Protein AF-A0A0B8T5M0-F1 (afdb_monomer)

Structure (mmCIF, N/CA/C/O backbone):
data_AF-A0A0B8T5M0-F1
#
_entry.id   AF-A0A0B8T5M0-F1
#
loop_
_atom_site.group_PDB
_atom_site.id
_atom_site.type_symbol
_atom_site.label_atom_id
_atom_site.label_alt_id
_atom_site.label_comp_id
_atom_site.label_asym_id
_atom_site.label_entity_id
_atom_site.label_seq_id
_atom_site.pdbx_PDB_ins_code
_atom_site.Cartn_x
_atom_site.Cartn_y
_atom_site.Cartn_z
_atom_site.occupancy
_atom_site.B_iso_or_equiv
_atom_site.auth_seq_id
_atom_site.auth_comp_id
_atom_site.auth_asym_id
_atom_site.auth_atom_id
_atom_site.pdbx_PDB_model_num
ATOM 1 N N . MET A 1 1 ? -31.762 0.798 30.042 1.00 41.78 1 MET A N 1
ATOM 2 C CA . MET A 1 1 ? -30.838 1.662 29.278 1.00 41.78 1 MET A CA 1
ATOM 3 C C . MET A 1 1 ? -29.448 1.136 29.571 1.00 41.78 1 MET A C 1
ATOM 5 O O . MET A 1 1 ? -28.834 1.629 30.498 1.00 41.78 1 MET A O 1
ATOM 9 N N . ASP A 1 2 ? -28.996 0.088 28.878 1.00 40.72 2 ASP A N 1
ATOM 10 C CA . ASP A 1 2 ? -27.752 -0.588 29.260 1.00 40.72 2 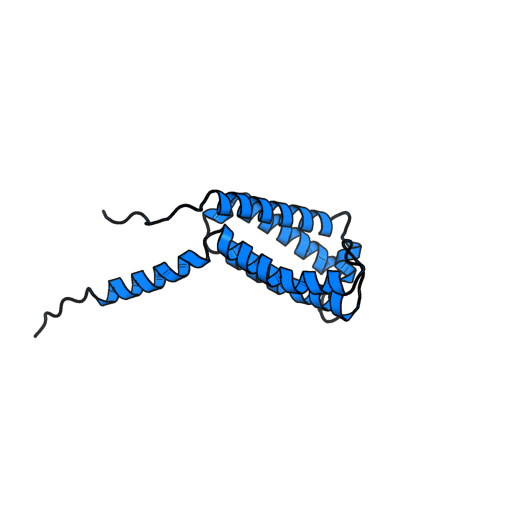ASP A CA 1
ATOM 11 C C . ASP A 1 2 ? -26.876 -0.975 28.076 1.00 40.72 2 ASP A C 1
ATOM 13 O O . ASP A 1 2 ? -27.338 -1.466 27.048 1.00 40.72 2 ASP A O 1
ATOM 17 N N . ASN A 1 3 ? -25.581 -0.788 28.334 1.00 37.47 3 ASN A N 1
ATOM 18 C CA . ASN A 1 3 ? -24.410 -1.214 27.583 1.00 37.47 3 ASN A CA 1
ATOM 19 C C . ASN A 1 3 ? -24.051 -0.392 26.335 1.00 37.47 3 ASN A C 1
ATOM 21 O O . ASN A 1 3 ? -23.899 -0.907 25.224 1.00 37.47 3 ASN A O 1
ATOM 25 N N . LEU A 1 4 ? -23.805 0.906 26.549 1.00 42.75 4 LEU A N 1
ATOM 26 C CA . LEU A 1 4 ? -22.935 1.675 25.664 1.00 42.75 4 LEU A CA 1
ATOM 27 C C . LEU A 1 4 ? -21.531 1.063 25.690 1.00 42.75 4 LEU A C 1
ATOM 29 O O . LEU A 1 4 ? -20.695 1.359 26.535 1.00 42.75 4 LEU A O 1
ATOM 33 N N . SER A 1 5 ? -21.304 0.208 24.700 1.00 42.88 5 SER A N 1
ATOM 34 C CA . SER A 1 5 ? -20.040 0.061 24.001 1.00 42.88 5 SER A CA 1
ATOM 35 C C . SER A 1 5 ? -18.798 -0.078 24.881 1.00 42.88 5 SER A C 1
ATOM 37 O O . SER A 1 5 ? -18.095 0.885 25.181 1.00 42.88 5 SER A O 1
ATOM 39 N N . ASN A 1 6 ? -18.415 -1.324 25.132 1.00 43.34 6 ASN A N 1
ATOM 40 C CA . ASN A 1 6 ? -17.096 -1.695 25.638 1.00 43.34 6 ASN A CA 1
ATOM 41 C C . ASN A 1 6 ? -15.993 -1.435 24.574 1.00 43.34 6 ASN A C 1
ATOM 43 O O . ASN A 1 6 ? -15.208 -2.316 24.222 1.00 43.34 6 ASN A O 1
ATOM 47 N N . HIS A 1 7 ? -15.975 -0.267 23.924 1.00 54.25 7 HIS A N 1
ATOM 48 C CA . HIS A 1 7 ? -14.976 0.140 22.943 1.00 54.25 7 HIS A CA 1
ATOM 49 C C . HIS A 1 7 ? -13.684 0.479 23.678 1.00 54.25 7 HIS A C 1
ATOM 51 O O . HIS A 1 7 ? -13.472 1.620 24.062 1.00 54.25 7 HIS A O 1
ATOM 57 N N . ARG A 1 8 ? -12.790 -0.504 23.860 1.00 65.38 8 ARG A N 1
ATOM 58 C CA . ARG A 1 8 ? -11.389 -0.170 24.150 1.00 65.38 8 ARG A CA 1
ATOM 59 C C . ARG A 1 8 ? -10.897 0.793 23.057 1.00 65.38 8 ARG A C 1
ATOM 61 O O . ARG A 1 8 ? -10.892 0.372 21.895 1.00 65.38 8 ARG A O 1
ATOM 68 N N . PRO A 1 9 ? -10.552 2.046 23.395 1.00 76.25 9 PRO A N 1
ATOM 69 C CA . PRO A 1 9 ? -10.016 2.982 22.422 1.00 76.25 9 PRO A CA 1
ATOM 70 C C . PRO A 1 9 ? -8.694 2.436 21.871 1.00 76.25 9 PRO A C 1
ATOM 72 O O . PRO A 1 9 ? -8.008 1.658 22.541 1.00 76.25 9 PRO A O 1
ATOM 75 N N . LEU A 1 10 ? -8.347 2.814 20.639 1.00 85.81 10 LEU A N 1
ATOM 76 C CA . LEU A 1 10 ? -7.048 2.466 20.058 1.00 85.81 10 LEU A CA 1
ATOM 77 C C . LEU A 1 10 ? -5.929 3.030 20.939 1.00 85.81 10 LEU A C 1
ATOM 79 O O . LEU A 1 10 ? -5.999 4.189 21.358 1.00 85.81 10 LEU A O 1
ATOM 83 N N . SER A 1 11 ? -4.885 2.238 21.186 1.00 92.06 11 SER A N 1
ATOM 84 C CA . SER A 1 11 ? -3.714 2.728 21.917 1.00 92.06 11 SER A CA 1
ATOM 85 C C . SER A 1 11 ? -3.020 3.847 21.136 1.00 92.06 11 SER A C 1
ATOM 87 O O . SER A 1 11 ? -3.128 3.914 19.909 1.00 92.06 11 SER A O 1
ATOM 89 N N . SER A 1 12 ? -2.263 4.713 21.814 1.00 94.38 12 SER A N 1
ATOM 90 C CA . SER A 1 12 ? -1.500 5.776 21.140 1.00 94.38 12 SER A CA 1
ATOM 91 C C . SER A 1 12 ? -0.581 5.214 20.050 1.00 94.38 12 SER A C 1
ATOM 93 O O . SER A 1 12 ? -0.504 5.775 18.961 1.00 94.38 12 SER A O 1
ATOM 95 N N . ALA A 1 13 ? 0.029 4.048 20.292 1.00 95.75 13 ALA A N 1
ATOM 96 C CA . ALA A 1 13 ? 0.846 3.350 19.302 1.00 95.75 13 ALA A CA 1
ATOM 97 C C . ALA A 1 13 ? 0.039 2.947 18.056 1.00 95.75 13 ALA A C 1
ATOM 99 O O . ALA A 1 13 ? 0.483 3.189 16.938 1.00 95.75 13 ALA A O 1
ATOM 100 N N . GLN A 1 14 ? -1.166 2.391 18.225 1.00 95.25 14 GLN A N 1
ATOM 101 C CA . GLN A 1 14 ? -2.048 2.049 17.103 1.00 95.25 14 GLN A CA 1
ATOM 102 C C . GLN A 1 14 ? -2.479 3.288 16.316 1.00 95.25 14 GLN A C 1
ATOM 104 O O . GLN A 1 14 ? -2.526 3.250 15.090 1.00 95.25 14 GLN A O 1
ATOM 109 N N . GLN A 1 15 ? -2.760 4.397 17.004 1.00 95.19 15 GLN A N 1
ATOM 110 C CA . GLN A 1 15 ? -3.143 5.651 16.359 1.00 95.19 15 GLN A CA 1
ATOM 111 C C . GLN A 1 15 ? -2.002 6.238 15.523 1.00 95.19 15 GLN A C 1
ATOM 113 O O . GLN A 1 15 ? -2.218 6.567 14.359 1.00 95.19 15 GLN A O 1
ATOM 118 N N . VAL A 1 16 ? -0.789 6.303 16.077 1.00 97.31 16 VAL A N 1
ATOM 119 C CA . VAL A 1 16 ? 0.406 6.753 15.345 1.00 97.31 16 VAL A CA 1
ATOM 120 C C . VAL A 1 16 ? 0.676 5.834 14.154 1.00 97.31 16 VAL A C 1
ATOM 122 O O . VAL A 1 16 ? 0.823 6.305 13.029 1.00 97.31 16 VAL A O 1
ATOM 125 N N . ALA A 1 17 ? 0.646 4.519 14.372 1.00 97.50 17 ALA A N 1
ATOM 126 C CA . ALA A 1 17 ? 0.855 3.527 13.325 1.00 97.50 17 ALA A CA 1
ATOM 127 C C . ALA A 1 17 ? -0.192 3.634 12.200 1.00 97.50 17 ALA A C 1
ATOM 129 O O . ALA A 1 17 ? 0.153 3.468 11.033 1.00 97.50 17 ALA A O 1
ATOM 130 N N . ARG A 1 18 ? -1.455 3.941 12.527 1.00 97.56 18 ARG A N 1
ATOM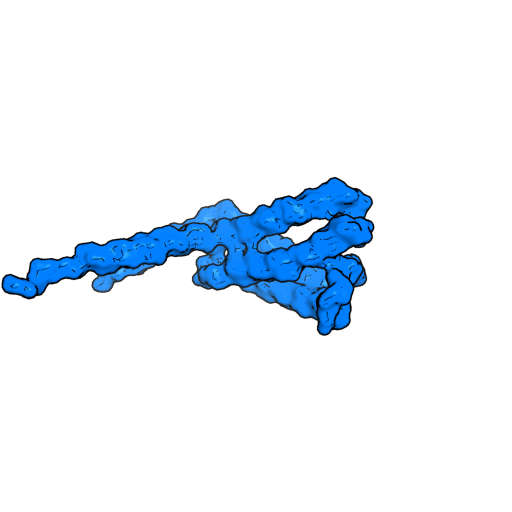 131 C CA . ARG A 1 18 ? -2.528 4.187 11.550 1.00 97.56 18 ARG A CA 1
ATOM 132 C C . ARG A 1 18 ? -2.241 5.426 10.704 1.00 97.56 18 ARG A C 1
ATOM 134 O O . ARG A 1 18 ? -2.406 5.380 9.489 1.00 97.56 18 ARG A O 1
ATOM 141 N N . VAL A 1 19 ? -1.835 6.528 11.336 1.00 98.12 19 VAL A N 1
ATOM 142 C CA . VAL A 1 19 ? -1.534 7.785 10.632 1.00 98.12 19 VAL A CA 1
ATOM 143 C C . VAL A 1 19 ? -0.336 7.607 9.703 1.00 98.12 19 VAL A C 1
ATOM 145 O O . VAL A 1 19 ? -0.430 7.981 8.540 1.00 98.12 19 VAL A O 1
ATOM 148 N N . ILE A 1 20 ? 0.741 6.969 10.171 1.00 98.50 20 ILE A N 1
ATOM 149 C CA . ILE A 1 20 ? 1.914 6.653 9.340 1.00 98.50 20 ILE A CA 1
ATOM 150 C C . ILE A 1 20 ? 1.505 5.817 8.124 1.00 98.50 20 ILE A C 1
ATOM 152 O O . ILE A 1 20 ? 1.884 6.141 7.002 1.00 98.50 20 ILE A O 1
ATOM 156 N N . LEU A 1 21 ? 0.688 4.781 8.330 1.00 98.25 21 LEU A N 1
ATOM 157 C CA . LEU A 1 21 ? 0.205 3.933 7.243 1.00 98.25 21 LEU A CA 1
ATOM 158 C C . LEU A 1 21 ? -0.625 4.726 6.222 1.00 98.25 21 LEU A C 1
ATOM 160 O O . LEU A 1 21 ? -0.436 4.568 5.022 1.00 98.25 21 LEU A O 1
ATOM 164 N N . GLY A 1 22 ? -1.502 5.622 6.683 1.00 98.44 22 GLY A N 1
ATOM 165 C CA . GLY A 1 22 ? -2.269 6.501 5.799 1.00 98.44 22 GLY A CA 1
ATOM 166 C C . GLY A 1 22 ? -1.395 7.486 5.014 1.00 98.44 22 GLY A C 1
ATOM 167 O O . GLY A 1 22 ? -1.623 7.684 3.824 1.00 98.44 22 GLY A O 1
ATOM 168 N N . LEU A 1 23 ? -0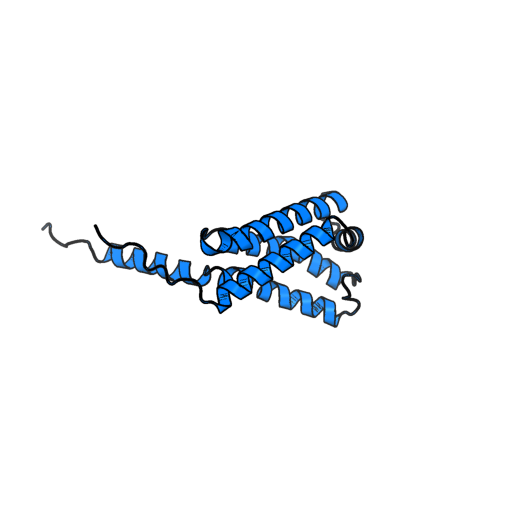.359 8.054 5.638 1.00 98.62 23 LEU A N 1
ATOM 169 C CA . LEU A 1 23 ? 0.611 8.921 4.958 1.00 98.62 23 LEU A CA 1
ATOM 170 C C . LEU A 1 23 ? 1.418 8.158 3.901 1.00 98.62 23 LEU A C 1
ATOM 172 O O . LEU A 1 23 ? 1.653 8.686 2.818 1.00 98.62 23 LEU A O 1
ATOM 176 N N . PHE A 1 24 ? 1.795 6.909 4.184 1.00 98.12 24 PHE A N 1
ATOM 177 C CA . PHE A 1 24 ? 2.460 6.047 3.210 1.00 98.12 24 PHE A CA 1
ATOM 178 C C . PHE A 1 24 ? 1.572 5.789 1.985 1.00 98.12 24 PHE A C 1
ATOM 180 O O . PHE A 1 24 ? 2.042 5.912 0.857 1.00 98.12 24 PHE A O 1
ATOM 187 N N . MET A 1 25 ? 0.278 5.520 2.197 1.00 98.44 25 MET A N 1
ATOM 188 C CA . MET A 1 25 ? -0.699 5.364 1.112 1.00 98.44 25 MET A CA 1
ATOM 189 C C . MET A 1 25 ? -0.848 6.642 0.277 1.00 98.44 25 MET A C 1
ATOM 191 O O . MET A 1 25 ? -0.853 6.574 -0.948 1.00 98.44 25 MET A O 1
ATOM 195 N N . LEU A 1 26 ? -0.911 7.816 0.917 1.00 98.62 26 LEU A N 1
ATOM 196 C CA . LEU A 1 26 ? -0.952 9.099 0.205 1.00 98.62 26 LEU A CA 1
ATOM 197 C C . LEU A 1 26 ? 0.296 9.314 -0.649 1.00 98.62 26 LEU A C 1
ATOM 199 O O . LEU A 1 26 ? 0.188 9.687 -1.814 1.00 98.62 26 LEU A O 1
ATOM 203 N N . PHE A 1 27 ? 1.476 9.066 -0.082 1.00 98.50 27 PHE A N 1
ATOM 204 C CA . PHE A 1 27 ? 2.738 9.210 -0.796 1.00 98.50 27 PHE A CA 1
ATOM 205 C C . PHE A 1 27 ? 2.817 8.262 -2.000 1.00 98.50 27 PHE A C 1
ATOM 207 O O . PHE A 1 27 ? 3.153 8.702 -3.100 1.00 98.50 27 PHE A O 1
ATOM 214 N N . ALA A 1 28 ? 2.457 6.988 -1.815 1.00 97.50 28 ALA A N 1
ATOM 215 C CA . ALA A 1 28 ? 2.417 6.000 -2.890 1.00 97.50 28 ALA A CA 1
ATOM 216 C C . ALA A 1 28 ? 1.439 6.410 -4.000 1.00 97.50 28 ALA A C 1
ATOM 218 O O . ALA A 1 28 ? 1.821 6.427 -5.172 1.00 97.50 28 ALA A O 1
ATOM 219 N N . GLY A 1 29 ? 0.225 6.832 -3.638 1.00 98.25 29 GLY A N 1
ATOM 220 C CA . GLY A 1 29 ? -0.793 7.225 -4.606 1.00 98.25 29 GLY A CA 1
ATOM 221 C C . GLY A 1 29 ? -0.429 8.493 -5.377 1.00 98.25 29 GLY A C 1
ATOM 222 O O . GLY A 1 29 ? -0.613 8.557 -6.590 1.00 98.25 29 GLY A O 1
ATOM 223 N N . ILE A 1 30 ? 0.188 9.478 -4.717 1.00 98.56 30 ILE A N 1
ATOM 224 C CA . ILE A 1 30 ? 0.761 10.644 -5.405 1.00 98.56 30 ILE A CA 1
ATOM 225 C C . ILE A 1 30 ? 1.868 10.190 -6.362 1.00 98.56 30 ILE A C 1
ATOM 227 O O . ILE A 1 30 ? 1.896 10.635 -7.508 1.00 98.56 30 ILE A O 1
ATOM 231 N N . GLY A 1 31 ? 2.745 9.276 -5.940 1.00 98.06 31 GLY A N 1
ATOM 232 C CA . GLY A 1 31 ? 3.794 8.706 -6.787 1.00 98.06 31 GLY A CA 1
ATOM 233 C C . GLY A 1 31 ? 3.249 8.033 -8.050 1.00 98.06 31 GLY A C 1
ATOM 234 O O . GLY A 1 31 ? 3.766 8.294 -9.139 1.00 98.06 31 GLY A O 1
ATOM 235 N N . HIS A 1 32 ? 2.175 7.242 -7.929 1.00 97.19 32 HIS A N 1
ATOM 236 C CA . HIS A 1 32 ? 1.473 6.619 -9.062 1.00 97.19 32 HIS A CA 1
ATOM 237 C C . HIS A 1 32 ? 0.987 7.645 -10.088 1.00 97.19 32 HIS A C 1
ATOM 239 O O . HIS A 1 32 ? 1.056 7.398 -11.289 1.00 97.19 32 HIS A O 1
ATOM 245 N N . LEU A 1 33 ? 0.513 8.803 -9.627 1.00 98.06 33 LEU A N 1
ATOM 246 C CA . LEU A 1 33 ? -0.046 9.838 -10.496 1.00 98.06 33 LEU A CA 1
ATOM 247 C C . LEU A 1 33 ? 0.993 10.843 -11.010 1.00 98.06 33 LEU A C 1
ATOM 249 O O . LEU A 1 33 ? 0.680 11.627 -11.906 1.00 98.06 33 LEU A O 1
ATOM 253 N N . THR A 1 34 ? 2.210 10.840 -10.459 1.00 97.44 34 THR A N 1
ATOM 254 C CA . THR A 1 34 ? 3.219 11.873 -10.728 1.00 97.44 34 THR A CA 1
ATOM 255 C C . THR A 1 34 ? 4.578 11.274 -11.109 1.00 97.44 34 THR A C 1
ATOM 257 O O . THR A 1 34 ? 4.766 10.834 -12.240 1.00 97.44 34 THR A O 1
ATOM 260 N N . PHE A 1 35 ? 5.543 11.263 -10.192 1.00 96.56 35 PHE A N 1
ATOM 261 C CA . PHE A 1 35 ? 6.963 11.044 -10.470 1.00 96.56 35 PHE A CA 1
ATOM 262 C C . PHE A 1 35 ? 7.369 9.573 -10.635 1.00 96.56 35 PHE A C 1
ATOM 264 O O . PHE A 1 35 ? 8.482 9.304 -11.075 1.00 96.56 35 PHE A O 1
ATOM 271 N N . ALA A 1 36 ? 6.506 8.619 -10.277 1.00 96.62 36 ALA A N 1
ATOM 272 C CA . ALA A 1 36 ? 6.822 7.189 -10.320 1.00 96.62 36 ALA A CA 1
ATOM 273 C C . ALA A 1 36 ? 5.903 6.382 -11.250 1.00 96.62 36 ALA A C 1
ATOM 275 O O . ALA A 1 36 ? 5.996 5.156 -11.291 1.00 96.62 36 ALA A O 1
ATOM 276 N N . ARG A 1 37 ? 5.031 7.053 -12.012 1.00 96.88 37 ARG A N 1
ATOM 277 C CA . ARG A 1 37 ? 4.009 6.433 -12.867 1.00 96.88 37 ARG A CA 1
ATOM 278 C C . ARG A 1 37 ? 4.576 5.378 -13.819 1.00 96.88 37 ARG A C 1
ATOM 280 O O . ARG A 1 37 ? 4.092 4.252 -13.843 1.00 96.88 37 ARG A O 1
ATOM 287 N N . THR A 1 38 ? 5.643 5.708 -14.544 1.00 96.12 38 THR A N 1
ATOM 288 C CA . THR A 1 38 ? 6.312 4.786 -15.482 1.00 96.12 38 THR A CA 1
ATOM 289 C C . THR A 1 38 ? 6.927 3.582 -14.768 1.00 96.12 38 THR A C 1
ATOM 291 O O . THR A 1 38 ? 6.778 2.448 -15.219 1.00 96.12 38 THR A O 1
ATOM 294 N N . THR A 1 39 ? 7.547 3.799 -13.607 1.00 95.31 39 THR A N 1
ATOM 295 C CA . THR A 1 39 ? 8.082 2.722 -12.762 1.00 95.31 39 THR A CA 1
ATOM 296 C C . THR A 1 39 ? 6.975 1.785 -12.281 1.00 95.31 39 THR A C 1
ATOM 298 O O . THR A 1 39 ? 7.160 0.573 -12.275 1.00 95.31 39 THR A O 1
ATOM 301 N N . PHE A 1 40 ? 5.802 2.310 -11.913 1.00 96.06 40 PHE A N 1
ATOM 302 C CA . PHE A 1 40 ? 4.653 1.483 -11.534 1.00 96.06 40 PHE A CA 1
ATOM 303 C C . PHE A 1 40 ? 4.082 0.690 -12.713 1.00 96.06 40 PHE A C 1
ATOM 305 O O . PHE A 1 40 ? 3.767 -0.487 -12.539 1.00 96.06 40 PHE A O 1
ATOM 312 N N . GLN A 1 41 ? 4.009 1.279 -13.912 1.00 96.44 41 GLN A N 1
ATOM 313 C CA . GLN A 1 41 ? 3.546 0.577 -15.117 1.00 96.44 41 GLN A CA 1
ATOM 314 C C . GLN A 1 41 ? 4.413 -0.649 -15.408 1.00 96.44 41 GLN A C 1
ATOM 316 O O . GLN A 1 41 ? 3.889 -1.711 -15.745 1.00 96.44 41 GLN A O 1
ATOM 321 N N . ALA A 1 42 ? 5.731 -0.531 -15.215 1.00 94.31 42 ALA A N 1
ATOM 322 C CA . ALA A 1 42 ? 6.650 -1.649 -15.374 1.00 94.31 42 ALA A CA 1
ATOM 323 C C . ALA A 1 42 ? 6.301 -2.824 -14.449 1.00 94.31 42 ALA A C 1
ATOM 325 O O . ALA A 1 42 ? 6.553 -3.962 -14.824 1.00 94.31 42 ALA A O 1
ATOM 326 N N . GLN A 1 43 ? 5.659 -2.593 -13.299 1.00 95.25 43 GLN A N 1
ATOM 327 C CA . GLN A 1 43 ? 5.306 -3.662 -12.358 1.00 95.25 43 GLN A CA 1
ATOM 328 C C . GLN A 1 43 ? 3.929 -4.276 -12.593 1.00 95.25 43 GLN A C 1
ATOM 330 O O . GLN A 1 43 ? 3.603 -5.281 -11.963 1.00 95.25 43 GLN A O 1
ATOM 335 N N . VAL A 1 44 ? 3.128 -3.727 -13.508 1.00 96.19 44 VAL A N 1
ATOM 336 C CA . VAL A 1 44 ? 1.838 -4.324 -13.865 1.00 96.19 44 VAL A CA 1
ATOM 337 C C . VAL A 1 44 ? 2.091 -5.652 -14.602 1.00 96.19 44 VAL A C 1
ATOM 339 O O . VAL A 1 44 ? 2.812 -5.662 -15.609 1.00 96.19 44 VAL A O 1
ATOM 342 N N . PRO A 1 45 ? 1.547 -6.786 -14.118 1.00 95.12 45 PRO A N 1
ATOM 343 C CA . PRO A 1 45 ? 1.701 -8.073 -14.788 1.00 95.12 45 PRO A CA 1
ATOM 344 C C . PRO A 1 45 ? 1.030 -8.098 -16.167 1.00 95.12 45 PRO A C 1
ATOM 346 O O . PRO A 1 45 ? -0.045 -7.534 -16.347 1.00 95.12 45 PRO A O 1
ATOM 349 N N . ASP A 1 46 ? 1.625 -8.812 -17.122 1.00 93.69 46 ASP A N 1
ATOM 350 C CA . ASP A 1 46 ? 1.163 -8.811 -18.521 1.00 93.69 46 ASP A CA 1
ATOM 351 C C . ASP A 1 46 ? -0.166 -9.557 -18.742 1.00 93.69 46 ASP A C 1
ATOM 353 O O . ASP A 1 46 ? -0.818 -9.375 -19.765 1.00 93.69 46 ASP A O 1
ATOM 357 N N . TRP A 1 47 ? -0.603 -10.370 -17.776 1.00 94.00 47 TRP A N 1
ATOM 358 C CA . TRP A 1 47 ? -1.896 -11.063 -17.817 1.00 94.00 47 TRP A CA 1
ATOM 359 C C . TRP A 1 47 ? -3.081 -10.177 -17.407 1.00 94.00 47 TRP A C 1
ATOM 361 O O . TRP A 1 47 ? -4.228 -10.602 -17.550 1.00 94.00 47 TRP A O 1
ATOM 371 N N . VAL A 1 48 ? -2.840 -8.974 -16.870 1.00 95.06 48 VAL A N 1
ATOM 372 C CA . VAL A 1 48 ? -3.917 -8.044 -16.508 1.00 95.06 48 VAL A CA 1
ATOM 373 C C . VAL A 1 48 ? -4.581 -7.548 -17.801 1.00 95.06 48 VAL A C 1
ATOM 375 O O . VAL A 1 48 ? -3.902 -6.935 -18.623 1.00 95.06 48 VAL A O 1
ATOM 378 N N . PRO A 1 49 ? -5.894 -7.770 -18.008 1.00 94.81 49 PRO A N 1
ATOM 379 C CA . PRO A 1 49 ? -6.575 -7.468 -19.269 1.00 94.81 49 PRO A CA 1
ATOM 380 C C . PRO A 1 49 ? -6.974 -5.985 -19.355 1.00 94.81 49 PRO A C 1
ATOM 382 O O . PRO A 1 49 ? -8.126 -5.641 -19.609 1.00 94.81 49 PRO A O 1
ATOM 385 N N . MET A 1 50 ? -6.037 -5.092 -19.059 1.00 95.88 50 MET A N 1
ATOM 386 C CA . MET A 1 50 ? -6.238 -3.650 -19.040 1.00 95.88 50 MET A CA 1
ATOM 387 C C . MET A 1 50 ? -4.932 -2.959 -19.413 1.00 95.88 50 MET A C 1
ATOM 389 O O . MET A 1 50 ? -3.848 -3.467 -19.132 1.00 95.88 50 MET A O 1
ATOM 393 N N . ASP A 1 51 ? -5.041 -1.782 -20.020 1.00 96.88 51 ASP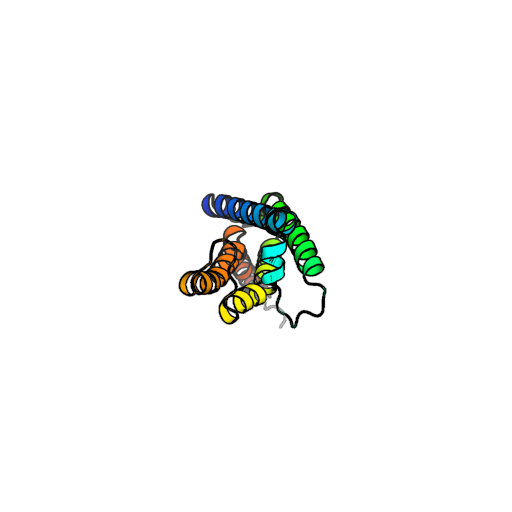 A N 1
ATOM 394 C CA . ASP A 1 51 ? -3.890 -0.918 -20.233 1.00 96.88 51 ASP A CA 1
ATOM 395 C C . ASP A 1 51 ? -3.153 -0.628 -18.906 1.00 96.88 51 ASP A C 1
ATOM 397 O O . ASP A 1 51 ? -3.771 -0.308 -17.885 1.00 96.88 51 ASP A O 1
ATOM 401 N N . LYS A 1 52 ? -1.820 -0.759 -18.919 1.00 96.94 52 LYS A N 1
ATOM 402 C CA . LYS A 1 52 ? -0.983 -0.651 -17.713 1.00 96.94 52 LYS A CA 1
ATOM 403 C C . LYS A 1 52 ? -1.056 0.736 -17.089 1.00 96.94 52 LYS A C 1
ATOM 405 O O . LYS A 1 52 ? -1.015 0.858 -15.868 1.00 96.94 52 LYS A O 1
ATOM 410 N N . ASP A 1 53 ? -1.155 1.771 -17.913 1.00 97.56 53 ASP A N 1
ATOM 411 C CA . ASP A 1 53 ? -1.251 3.139 -17.436 1.00 97.56 53 ASP A CA 1
ATOM 412 C C . ASP A 1 53 ? -2.587 3.383 -16.728 1.00 97.56 53 ASP A C 1
ATOM 414 O O . ASP A 1 53 ? -2.611 3.929 -15.624 1.00 97.56 53 ASP A O 1
ATOM 418 N N . MET A 1 54 ? -3.684 2.869 -17.289 1.00 97.75 54 MET A N 1
ATOM 419 C CA . MET A 1 54 ? -4.993 2.924 -16.640 1.00 97.75 54 MET A CA 1
ATOM 420 C C . MET A 1 54 ? -5.006 2.195 -15.289 1.00 97.75 54 MET A C 1
ATOM 422 O O . MET A 1 54 ? -5.531 2.735 -14.314 1.00 97.75 54 MET A O 1
ATOM 426 N N . VAL A 1 55 ? -4.381 1.015 -15.193 1.00 97.56 55 VAL A N 1
ATOM 427 C CA . VAL A 1 55 ? -4.241 0.281 -13.920 1.00 97.56 55 VAL A CA 1
ATOM 428 C C . VAL A 1 55 ? -3.533 1.136 -12.864 1.00 97.56 55 VAL A C 1
ATOM 430 O O . VAL A 1 55 ? -4.024 1.244 -11.741 1.00 97.56 55 VAL A O 1
ATOM 433 N N . VAL A 1 56 ? -2.418 1.776 -13.230 1.00 97.75 56 VAL A N 1
ATOM 434 C CA . VAL A 1 56 ? -1.598 2.610 -12.331 1.00 97.75 56 VAL A CA 1
ATOM 435 C C . VAL A 1 56 ? -2.329 3.879 -11.892 1.00 97.75 56 VAL A C 1
ATOM 437 O O . VAL A 1 56 ? -2.251 4.270 -10.728 1.00 97.75 56 VAL A O 1
ATOM 440 N N . VAL A 1 57 ? -3.069 4.526 -12.794 1.00 98.38 57 VAL A N 1
ATOM 441 C CA . VAL A 1 57 ? -3.862 5.714 -12.446 1.00 98.38 57 VAL A CA 1
ATOM 442 C C . VAL A 1 57 ? -4.984 5.355 -11.479 1.00 98.38 57 VAL A C 1
ATOM 444 O O . VAL A 1 57 ? -5.158 6.018 -10.454 1.00 98.38 57 VAL A O 1
ATOM 447 N N . LEU A 1 58 ? -5.735 4.292 -11.775 1.00 98.19 58 LEU A N 1
ATOM 448 C CA . LEU A 1 58 ? -6.836 3.856 -10.921 1.00 98.19 58 LEU A CA 1
ATOM 449 C C . LEU A 1 58 ? -6.331 3.409 -9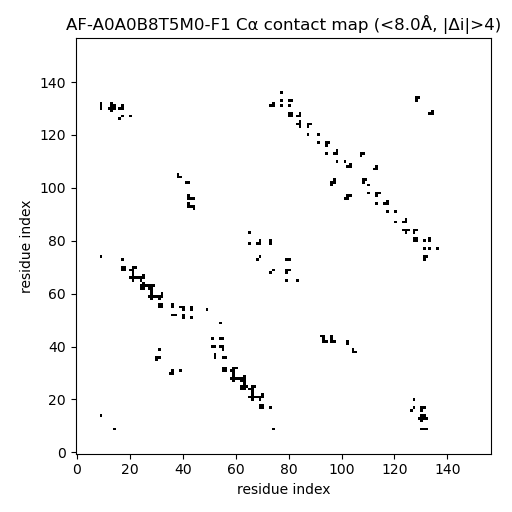.545 1.00 98.19 58 LEU A C 1
ATOM 451 O O . LEU A 1 58 ? -6.929 3.790 -8.536 1.00 98.19 58 LEU A O 1
ATOM 455 N N . SER A 1 59 ? -5.217 2.671 -9.476 1.00 97.62 59 SER A N 1
ATOM 456 C CA . SER A 1 59 ? -4.618 2.297 -8.191 1.00 97.62 59 SER A CA 1
ATOM 457 C C . SER A 1 59 ? -4.163 3.527 -7.407 1.00 97.62 59 SER A C 1
ATOM 459 O O . SER A 1 59 ? -4.487 3.623 -6.227 1.00 97.62 59 SER A O 1
ATOM 461 N N . GLY A 1 60 ? -3.530 4.514 -8.050 1.00 98.25 60 GLY A N 1
ATOM 462 C CA . GLY A 1 60 ? -3.122 5.762 -7.399 1.00 98.25 60 GLY A CA 1
ATOM 463 C C . GLY A 1 60 ? -4.288 6.542 -6.779 1.00 98.25 60 GLY A C 1
ATOM 464 O O . GLY A 1 60 ? -4.196 7.015 -5.645 1.00 98.25 60 GLY A O 1
ATOM 465 N N . ILE A 1 61 ? -5.429 6.620 -7.473 1.00 98.62 61 ILE A N 1
ATOM 466 C CA . ILE A 1 61 ? -6.653 7.251 -6.943 1.00 98.62 61 ILE A CA 1
ATOM 467 C C . ILE A 1 61 ? -7.185 6.480 -5.728 1.00 98.62 61 ILE A C 1
ATOM 469 O O . ILE A 1 61 ? -7.576 7.090 -4.723 1.00 98.62 61 ILE A O 1
ATOM 473 N N . VAL A 1 62 ? -7.193 5.146 -5.802 1.00 98.44 62 VAL A N 1
ATOM 474 C CA . VAL A 1 62 ? -7.623 4.278 -4.696 1.00 98.44 62 VAL A CA 1
ATOM 475 C C . VAL A 1 62 ? -6.702 4.449 -3.490 1.00 98.44 62 VAL A C 1
ATOM 477 O O . VAL A 1 62 ? -7.195 4.580 -2.371 1.00 98.44 62 VAL A O 1
ATOM 480 N N . GLU A 1 63 ? -5.389 4.515 -3.694 1.00 98.56 63 GLU A N 1
ATOM 481 C CA . GLU A 1 63 ? -4.409 4.708 -2.626 1.00 98.56 63 GLU A CA 1
ATOM 482 C C . GLU A 1 63 ? -4.577 6.048 -1.915 1.00 98.56 63 GLU A C 1
ATOM 484 O O . GLU A 1 63 ? -4.614 6.078 -0.684 1.00 98.56 63 GLU A O 1
ATOM 489 N N . ILE A 1 64 ? -4.758 7.142 -2.664 1.00 98.75 64 ILE A N 1
ATOM 490 C CA . ILE A 1 64 ? -5.016 8.463 -2.078 1.00 98.75 64 ILE A CA 1
ATOM 491 C C . ILE A 1 64 ? -6.314 8.433 -1.266 1.00 98.75 64 ILE A C 1
ATOM 493 O O . ILE A 1 64 ? -6.346 8.868 -0.112 1.00 98.75 64 ILE A O 1
ATOM 497 N N . SER A 1 65 ? -7.377 7.872 -1.847 1.00 98.50 65 SER A N 1
ATOM 498 C CA . SER A 1 65 ? -8.690 7.777 -1.204 1.00 98.50 65 SER A CA 1
ATOM 499 C C . SER A 1 65 ? -8.630 6.959 0.088 1.00 98.50 65 SER A C 1
ATOM 501 O O . SER A 1 65 ? -9.140 7.394 1.122 1.00 98.50 65 SER A O 1
ATOM 503 N N . LEU A 1 66 ? -7.958 5.804 0.060 1.00 98.19 66 LEU A N 1
ATOM 504 C CA . LEU A 1 66 ? -7.736 4.969 1.239 1.00 98.19 66 LEU A CA 1
ATOM 505 C C . LEU A 1 66 ? -6.856 5.678 2.272 1.00 98.19 66 LEU A C 1
ATOM 507 O O . LEU A 1 66 ? -7.189 5.647 3.454 1.00 98.19 66 LEU A O 1
ATOM 511 N N . GLY A 1 67 ? -5.782 6.351 1.855 1.00 98.31 67 GLY A N 1
ATOM 512 C CA . GLY A 1 67 ? -4.899 7.115 2.738 1.00 98.31 67 GLY A CA 1
ATOM 513 C C . GLY A 1 67 ? -5.654 8.177 3.539 1.00 98.31 67 GLY A C 1
ATOM 514 O O . GLY A 1 67 ? -5.569 8.202 4.770 1.00 98.31 67 GLY A O 1
ATOM 515 N N . LEU A 1 68 ? -6.481 8.985 2.866 1.00 98.44 68 LEU A N 1
ATOM 516 C CA . LEU A 1 68 ? -7.365 9.956 3.521 1.00 98.44 68 LEU A CA 1
ATOM 517 C C . LEU A 1 68 ? -8.374 9.267 4.451 1.00 98.44 68 LEU A C 1
ATOM 519 O O . LEU A 1 68 ? -8.541 9.674 5.604 1.00 98.44 68 LEU A O 1
ATOM 523 N N . LEU A 1 69 ? -9.011 8.191 3.981 1.00 97.38 69 LEU A N 1
ATOM 524 C CA . LEU A 1 69 ? -10.013 7.441 4.739 1.00 97.38 69 LEU A CA 1
ATOM 525 C C . LEU A 1 69 ? -9.443 6.868 6.047 1.00 97.38 69 LEU A C 1
ATOM 527 O O . LEU A 1 69 ? -10.088 6.941 7.094 1.00 97.38 69 LEU A O 1
ATOM 531 N N . ILE A 1 70 ? -8.217 6.347 6.012 1.00 97.31 70 ILE A N 1
ATOM 532 C CA . ILE A 1 70 ? -7.503 5.794 7.169 1.00 97.31 70 ILE A CA 1
ATOM 533 C C . ILE A 1 70 ? -7.162 6.886 8.185 1.00 97.31 70 ILE A C 1
ATOM 535 O O . ILE A 1 70 ? -7.384 6.700 9.389 1.00 97.31 70 ILE A O 1
ATOM 539 N N . ILE A 1 71 ? -6.640 8.024 7.719 1.00 97.38 71 ILE A N 1
ATOM 540 C CA . ILE A 1 71 ? -6.238 9.135 8.591 1.00 97.38 71 ILE A CA 1
ATOM 541 C C . ILE A 1 71 ? -7.462 9.699 9.314 1.00 97.38 71 ILE A C 1
ATOM 543 O O . ILE A 1 71 ? -7.461 9.779 10.547 1.00 97.38 71 ILE A O 1
ATOM 547 N N . ILE A 1 72 ? -8.516 10.018 8.557 1.00 96.12 72 ILE A N 1
ATOM 548 C CA . ILE A 1 72 ? -9.700 10.723 9.057 1.00 96.12 72 ILE A CA 1
ATOM 549 C C . ILE A 1 72 ? -10.622 9.770 9.828 1.00 96.12 72 ILE A C 1
ATOM 551 O O . ILE A 1 72 ? -11.043 10.073 10.945 1.00 96.12 72 ILE A O 1
ATOM 555 N N . TRP A 1 73 ? -10.921 8.594 9.269 1.00 93.81 73 TRP A N 1
ATOM 556 C CA . TRP A 1 73 ? -11.994 7.725 9.764 1.00 93.81 73 TRP A CA 1
ATOM 557 C C . TRP A 1 73 ? -11.572 6.298 10.123 1.00 93.81 73 TRP A C 1
ATOM 559 O O . TRP A 1 73 ? -12.420 5.519 10.564 1.00 93.81 73 TRP A O 1
ATOM 569 N N . GLY A 1 74 ? -10.292 5.935 10.017 1.00 86.69 74 GLY A N 1
ATOM 570 C CA . GLY A 1 74 ? -9.832 4.559 10.255 1.00 86.69 74 GLY A CA 1
ATOM 571 C C . GLY A 1 74 ? -10.107 4.010 11.664 1.00 86.69 74 GLY A C 1
ATOM 572 O O . GLY A 1 74 ? -10.109 2.802 11.862 1.00 86.69 74 GLY A O 1
ATOM 573 N N . HIS A 1 75 ? -10.391 4.868 12.649 1.00 85.81 75 HIS A N 1
ATOM 574 C CA . HIS A 1 75 ? -10.817 4.454 13.995 1.00 85.81 75 HIS A CA 1
ATOM 575 C C . HIS A 1 75 ? -12.330 4.224 14.134 1.00 85.81 75 HIS A C 1
ATOM 577 O O . HIS A 1 75 ? -12.768 3.624 15.114 1.00 85.81 75 HIS A O 1
ATOM 583 N N . ARG A 1 76 ? -13.130 4.736 13.192 1.00 87.12 76 ARG A N 1
ATOM 584 C CA . ARG A 1 76 ? -14.594 4.786 13.278 1.00 87.12 76 ARG A CA 1
ATOM 585 C C . ARG A 1 76 ? -15.260 3.632 12.538 1.00 87.12 76 ARG A C 1
ATOM 587 O O . ARG A 1 76 ? -16.242 3.086 13.036 1.00 87.12 76 ARG A O 1
ATOM 594 N N . TYR A 1 77 ? -14.740 3.247 11.372 1.00 88.69 77 TYR A N 1
ATOM 595 C CA . TYR A 1 77 ? -15.375 2.233 10.528 1.00 88.69 77 TYR A CA 1
ATOM 596 C C . TYR A 1 77 ? -14.571 0.938 10.474 1.00 88.69 77 TYR A C 1
ATOM 598 O O . TYR A 1 77 ? -13.445 0.899 9.982 1.00 88.69 77 TYR A O 1
ATOM 606 N N . LYS A 1 78 ? -15.211 -0.157 10.899 1.00 89.94 78 LYS A N 1
ATOM 607 C CA . LYS A 1 78 ? -14.603 -1.495 10.956 1.00 89.94 78 LYS A CA 1
ATOM 608 C C . LYS A 1 78 ? -14.187 -2.047 9.586 1.00 89.94 78 LYS A C 1
ATOM 610 O O . LYS A 1 78 ? -13.358 -2.947 9.537 1.00 89.94 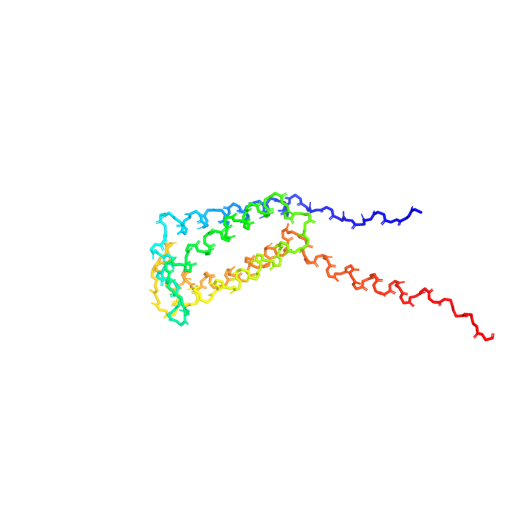78 LYS A O 1
ATOM 615 N N . ALA A 1 79 ? -14.766 -1.538 8.496 1.00 93.62 79 ALA A N 1
ATOM 616 C CA . ALA A 1 79 ? -14.494 -2.001 7.134 1.00 93.62 79 ALA A CA 1
ATOM 617 C C . ALA A 1 79 ? -13.154 -1.492 6.571 1.00 93.62 79 ALA A C 1
ATOM 619 O O . ALA A 1 79 ? -12.519 -2.199 5.799 1.00 93.62 79 ALA A O 1
ATOM 620 N N . ILE A 1 80 ? -12.692 -0.304 6.981 1.00 95.44 80 ILE A N 1
ATOM 621 C CA . ILE A 1 80 ? -11.475 0.340 6.452 1.00 95.44 80 ILE A CA 1
ATOM 622 C C . ILE A 1 80 ? -10.227 -0.559 6.531 1.00 95.44 80 ILE A C 1
ATOM 624 O O . ILE A 1 80 ? -9.569 -0.722 5.503 1.00 95.44 80 ILE A O 1
ATOM 628 N N . PRO A 1 81 ? -9.888 -1.186 7.678 1.00 96.12 81 PRO A N 1
ATOM 629 C CA . PRO A 1 81 ? -8.734 -2.085 7.742 1.00 96.12 81 PRO A CA 1
ATOM 630 C C . PRO A 1 81 ? -8.812 -3.258 6.763 1.00 96.12 81 PRO A C 1
ATOM 632 O O . PRO A 1 81 ? -7.790 -3.664 6.217 1.00 96.12 81 PRO A O 1
ATOM 635 N N . TRP A 1 82 ? -10.012 -3.790 6.523 1.00 96.56 82 TRP A N 1
ATOM 636 C CA . TRP A 1 82 ? -10.219 -4.891 5.584 1.00 96.56 82 TRP A CA 1
ATOM 637 C C . TRP A 1 82 ? -10.113 -4.442 4.131 1.00 96.56 82 TRP A C 1
ATOM 639 O O . TRP A 1 82 ? -9.520 -5.156 3.330 1.00 96.56 82 TRP A O 1
ATOM 649 N N . LEU A 1 83 ? -10.624 -3.253 3.802 1.00 97.56 83 LEU A N 1
ATOM 650 C CA . LEU A 1 83 ? -10.462 -2.663 2.473 1.00 97.56 83 LEU A CA 1
ATOM 651 C C . LEU A 1 83 ? -8.983 -2.443 2.146 1.00 97.56 83 LEU A C 1
ATOM 653 O O . LEU A 1 83 ? -8.537 -2.830 1.069 1.00 97.56 83 LEU A O 1
ATOM 657 N N . LEU A 1 84 ? -8.207 -1.898 3.090 1.00 98.06 84 LEU A N 1
ATOM 658 C CA . LEU A 1 84 ? -6.767 -1.730 2.900 1.00 98.06 84 LEU A CA 1
ATOM 659 C C . LEU A 1 84 ? -6.044 -3.080 2.769 1.00 98.06 84 LEU A C 1
ATOM 661 O O . LEU A 1 84 ? -5.204 -3.244 1.890 1.00 98.06 84 LEU A O 1
ATOM 665 N N . ALA A 1 85 ? -6.376 -4.058 3.615 1.00 98.06 85 ALA A N 1
ATOM 666 C CA . ALA A 1 85 ? -5.799 -5.398 3.529 1.00 98.06 85 ALA A CA 1
ATOM 667 C C . ALA A 1 85 ? -6.079 -6.055 2.167 1.00 98.06 85 ALA A C 1
ATOM 669 O O . ALA A 1 85 ? -5.169 -6.602 1.550 1.00 98.06 85 ALA A O 1
ATOM 670 N N . LEU A 1 86 ? -7.319 -5.965 1.677 1.00 98.25 86 LEU A N 1
ATOM 671 C CA . LEU A 1 86 ? -7.702 -6.485 0.367 1.00 98.25 86 LEU A CA 1
ATOM 672 C C . LEU A 1 86 ? -6.969 -5.757 -0.761 1.00 98.25 86 LEU A C 1
ATOM 674 O O . LEU A 1 86 ? -6.500 -6.402 -1.693 1.00 98.25 86 LEU A O 1
ATOM 678 N N . PHE A 1 87 ? -6.816 -4.438 -0.654 1.00 98.25 87 PHE A N 1
ATOM 679 C CA . PHE A 1 87 ? -6.035 -3.660 -1.608 1.00 98.25 87 PHE A CA 1
ATOM 680 C C . PHE A 1 87 ? -4.570 -4.121 -1.649 1.00 98.25 87 PHE A C 1
ATOM 682 O O . PHE A 1 87 ? -4.040 -4.386 -2.725 1.00 98.25 87 PHE A O 1
ATOM 689 N N . PHE A 1 88 ? -3.936 -4.330 -0.490 1.00 98.25 88 PHE A N 1
ATOM 690 C CA . PHE A 1 88 ? -2.584 -4.888 -0.421 1.00 98.25 88 PHE A CA 1
ATOM 691 C C . PHE A 1 88 ? -2.473 -6.288 -1.031 1.00 98.25 88 PHE A C 1
ATOM 693 O O . PHE A 1 88 ? -1.448 -6.601 -1.635 1.00 98.25 88 PHE A O 1
ATOM 700 N N . ILE A 1 89 ? -3.503 -7.123 -0.912 1.00 98.19 89 ILE A N 1
ATOM 701 C CA . ILE A 1 89 ? -3.550 -8.423 -1.593 1.00 98.19 89 ILE A CA 1
ATOM 702 C C . ILE A 1 89 ? -3.667 -8.223 -3.110 1.00 98.19 89 ILE A C 1
ATOM 704 O O . ILE A 1 89 ? -2.957 -8.881 -3.864 1.00 98.19 89 ILE A O 1
ATOM 708 N N . ALA A 1 90 ? -4.511 -7.293 -3.561 1.00 96.81 90 ALA A N 1
ATOM 709 C CA . ALA A 1 90 ? -4.746 -7.030 -4.978 1.00 96.81 90 ALA A CA 1
ATOM 710 C C . ALA A 1 90 ? -3.500 -6.506 -5.714 1.00 96.81 90 ALA A C 1
ATOM 712 O O . ALA A 1 90 ? -3.288 -6.866 -6.868 1.00 96.81 90 ALA A O 1
ATOM 713 N N . VAL A 1 91 ? -2.649 -5.708 -5.058 1.00 95.88 91 VAL A N 1
ATOM 714 C CA . VAL A 1 91 ? -1.387 -5.210 -5.648 1.00 95.88 91 VAL A CA 1
ATOM 715 C C . VAL A 1 91 ? -0.226 -6.206 -5.540 1.00 95.88 91 VAL A C 1
ATOM 717 O O . VAL A 1 91 ? 0.791 -6.056 -6.218 1.00 95.88 91 VAL A O 1
ATOM 720 N N . PHE A 1 92 ? -0.351 -7.246 -4.707 1.00 97.19 92 PHE A N 1
ATOM 721 C CA . PHE A 1 92 ? 0.721 -8.213 -4.459 1.00 97.19 92 PHE A CA 1
ATOM 722 C C . PHE A 1 92 ? 1.229 -8.949 -5.714 1.00 97.19 92 PHE A C 1
ATOM 724 O O . PHE A 1 92 ? 2.447 -9.122 -5.823 1.00 97.19 92 PHE A O 1
ATOM 731 N N . PRO A 1 93 ? 0.388 -9.321 -6.703 1.00 96.56 93 PRO A N 1
ATOM 732 C CA . PRO A 1 93 ? 0.875 -9.904 -7.948 1.00 96.56 93 PRO A CA 1
ATOM 733 C C . PRO A 1 93 ? 1.860 -9.008 -8.709 1.00 96.56 93 PRO A C 1
ATOM 735 O O . PRO A 1 93 ? 2.773 -9.532 -9.340 1.00 96.56 93 PRO A O 1
ATOM 738 N N . GLY A 1 94 ? 1.738 -7.679 -8.607 1.00 95.94 94 GLY A N 1
ATOM 739 C CA . GLY A 1 94 ? 2.720 -6.751 -9.176 1.00 95.94 94 GLY A CA 1
ATOM 740 C C . GLY A 1 94 ? 4.083 -6.843 -8.482 1.00 95.94 94 GLY A C 1
ATOM 741 O O . GLY A 1 94 ? 5.120 -6.857 -9.140 1.00 95.94 94 GLY A O 1
ATOM 742 N N . ASN A 1 95 ? 4.103 -7.013 -7.155 1.00 96.62 95 ASN A N 1
ATOM 743 C CA . ASN A 1 95 ? 5.349 -7.234 -6.411 1.00 96.62 95 ASN A CA 1
ATOM 744 C C . ASN A 1 95 ? 6.007 -8.572 -6.790 1.00 96.62 95 ASN A C 1
ATOM 746 O O . ASN A 1 95 ? 7.229 -8.636 -6.925 1.00 96.62 95 ASN A O 1
ATOM 750 N N . ILE A 1 96 ? 5.207 -9.629 -6.980 1.00 96.75 96 ILE A N 1
ATOM 751 C CA . ILE A 1 96 ? 5.699 -10.931 -7.454 1.00 96.75 96 ILE A CA 1
ATOM 752 C C . ILE A 1 96 ? 6.266 -10.793 -8.867 1.00 96.75 96 ILE A C 1
ATOM 754 O O . ILE A 1 96 ? 7.375 -11.252 -9.119 1.00 96.75 96 ILE A O 1
ATOM 758 N N . ALA A 1 97 ? 5.548 -10.125 -9.775 1.00 95.69 97 ALA A N 1
ATOM 759 C CA . ALA A 1 97 ? 6.012 -9.902 -11.141 1.00 95.69 97 ALA A CA 1
ATOM 760 C C . ALA A 1 97 ? 7.317 -9.096 -11.179 1.00 95.69 97 ALA A C 1
ATOM 762 O O . ALA A 1 97 ? 8.191 -9.412 -11.982 1.00 95.69 97 ALA A O 1
ATOM 763 N N . GLN A 1 98 ? 7.482 -8.110 -10.293 1.00 95.75 98 GLN A N 1
ATOM 764 C CA . GLN A 1 98 ? 8.742 -7.386 -10.132 1.00 95.75 98 GLN A CA 1
ATOM 765 C C . GLN A 1 98 ? 9.884 -8.326 -9.711 1.00 95.75 98 GLN A C 1
ATOM 767 O O . GLN A 1 98 ? 10.977 -8.228 -10.259 1.00 95.75 98 GLN A O 1
ATOM 772 N N . TYR A 1 99 ? 9.649 -9.227 -8.748 1.00 96.31 99 TYR A N 1
ATOM 773 C CA . TYR A 1 99 ? 10.657 -10.191 -8.288 1.00 96.31 99 TYR A CA 1
ATOM 774 C C . TYR A 1 99 ? 11.029 -11.199 -9.383 1.00 96.31 99 TYR A C 1
ATOM 776 O O . TYR A 1 99 ? 12.201 -11.302 -9.725 1.00 96.31 99 TYR A O 1
ATOM 784 N N . VAL A 1 100 ? 10.033 -11.880 -9.960 1.00 96.31 100 VAL A N 1
ATOM 785 C CA . VAL A 1 100 ? 10.216 -12.960 -10.946 1.00 96.31 100 VAL A CA 1
ATOM 786 C C . VAL A 1 100 ? 10.845 -12.461 -12.243 1.00 96.31 100 VAL A C 1
ATOM 788 O O . VAL A 1 100 ? 11.659 -13.160 -12.829 1.00 96.31 100 VAL A O 1
ATOM 791 N N . ASN A 1 101 ? 10.476 -11.261 -12.695 1.00 95.31 101 ASN A N 1
ATOM 792 C CA . ASN A 1 101 ? 11.011 -10.683 -13.929 1.00 95.31 101 ASN A CA 1
ATOM 793 C C . ASN A 1 101 ? 12.191 -9.733 -13.676 1.00 95.31 101 ASN A C 1
ATOM 795 O O . ASN A 1 101 ? 12.549 -8.975 -14.573 1.00 95.31 101 ASN A O 1
ATOM 799 N N . GLU A 1 102 ? 12.726 -9.712 -12.450 1.00 94.38 102 GLU A N 1
ATOM 800 C CA . GLU A 1 102 ? 13.890 -8.912 -12.053 1.00 94.38 102 GLU A CA 1
ATOM 801 C C . GLU A 1 102 ? 13.801 -7.426 -12.436 1.00 94.38 102 GLU A C 1
ATOM 803 O O . GLU A 1 102 ? 14.783 -6.791 -12.808 1.00 94.38 102 GLU A O 1
ATOM 808 N N . ARG A 1 103 ? 12.599 -6.851 -12.335 1.00 92.56 103 ARG A N 1
ATOM 809 C CA . ARG A 1 103 ? 12.345 -5.468 -12.744 1.00 92.56 103 ARG A CA 1
ATOM 810 C C . ARG A 1 103 ? 12.864 -4.510 -11.679 1.00 92.56 103 ARG A C 1
ATOM 812 O O . ARG A 1 103 ? 12.411 -4.543 -10.531 1.00 92.56 103 ARG A O 1
ATOM 819 N N . ASP A 1 104 ? 13.771 -3.628 -12.070 1.00 92.31 104 ASP A N 1
ATOM 820 C CA . ASP A 1 104 ? 14.255 -2.562 -11.200 1.00 92.31 104 ASP A CA 1
ATOM 821 C C . ASP A 1 104 ? 13.193 -1.472 -11.007 1.00 92.31 104 ASP A C 1
ATOM 823 O O . ASP A 1 104 ? 12.352 -1.210 -11.871 1.00 92.31 104 ASP A O 1
ATOM 827 N N . GLY A 1 105 ? 13.214 -0.831 -9.840 1.00 89.56 105 GLY A N 1
ATOM 828 C CA . GLY A 1 105 ? 12.264 0.222 -9.502 1.00 89.56 105 GLY A CA 1
ATOM 829 C C . GLY A 1 105 ? 12.221 0.515 -8.010 1.00 89.56 105 GLY A C 1
ATOM 830 O O . GLY A 1 105 ? 12.481 -0.353 -7.181 1.00 89.56 105 GLY A O 1
ATOM 831 N N . PHE A 1 106 ? 11.884 1.755 -7.647 1.00 88.69 106 PHE A N 1
ATOM 832 C CA . PHE A 1 106 ? 11.751 2.189 -6.245 1.00 88.69 106 PHE A CA 1
ATOM 833 C C . PHE A 1 106 ? 13.018 1.976 -5.391 1.00 88.69 106 PHE A C 1
ATOM 835 O O . PHE A 1 106 ? 12.923 1.775 -4.184 1.00 88.69 106 PHE A O 1
ATOM 842 N N . GLY A 1 107 ? 14.201 1.976 -6.016 1.00 88.75 107 GLY A N 1
ATOM 843 C CA . GLY A 1 107 ? 15.473 1.666 -5.351 1.00 88.75 107 GLY A CA 1
ATOM 844 C C . GLY A 1 107 ? 15.699 0.175 -5.057 1.00 88.75 107 GLY A C 1
ATOM 845 O O . GLY A 1 107 ? 16.661 -0.167 -4.374 1.00 88.75 107 GLY A O 1
ATOM 846 N N . LEU A 1 108 ? 14.840 -0.721 -5.557 1.00 92.44 108 LEU A N 1
ATOM 847 C CA . LEU A 1 108 ? 14.913 -2.172 -5.352 1.00 92.44 108 LEU A CA 1
ATOM 848 C C . LEU A 1 108 ? 15.637 -2.859 -6.516 1.00 92.44 108 LEU A C 1
ATOM 850 O O . LEU A 1 108 ? 15.038 -3.611 -7.284 1.00 92.44 108 LEU A O 1
ATOM 854 N N . ASN A 1 109 ? 16.938 -2.601 -6.621 1.00 92.75 109 ASN A N 1
ATOM 855 C CA . ASN A 1 109 ? 17.748 -3.036 -7.767 1.00 92.75 109 ASN A CA 1
ATOM 856 C C . ASN A 1 109 ? 18.463 -4.380 -7.537 1.00 92.75 109 ASN A C 1
ATOM 858 O O . ASN A 1 109 ? 19.339 -4.775 -8.297 1.00 92.75 109 ASN A O 1
ATOM 862 N N . THR A 1 110 ? 18.146 -5.073 -6.441 1.00 95.12 110 THR A N 1
ATOM 863 C CA . THR A 1 110 ? 18.748 -6.365 -6.097 1.00 95.12 110 THR A CA 1
ATOM 864 C C . THR A 1 110 ? 17.672 -7.400 -5.826 1.00 95.12 110 THR A C 1
ATOM 866 O O . THR A 1 110 ? 16.577 -7.080 -5.353 1.00 95.12 110 THR A O 1
ATOM 869 N N . GLU A 1 111 ? 18.003 -8.666 -6.075 1.00 94.56 111 GLU A N 1
ATOM 870 C CA . GLU A 1 111 ? 17.115 -9.787 -5.779 1.00 94.56 111 GLU A CA 1
ATOM 871 C C . GLU A 1 111 ? 16.688 -9.788 -4.305 1.00 94.56 111 GLU A C 1
ATOM 873 O O . GLU A 1 111 ? 15.496 -9.851 -4.005 1.00 94.56 111 GLU A O 1
ATOM 878 N N . GLY A 1 112 ? 17.645 -9.630 -3.383 1.00 96.19 112 GLY A N 1
ATOM 879 C CA . GLY A 1 112 ? 17.369 -9.606 -1.947 1.00 96.19 112 GLY A CA 1
ATOM 880 C C . GLY A 1 112 ? 16.402 -8.490 -1.537 1.00 96.19 112 GLY A C 1
ATOM 881 O O . GLY A 1 112 ? 15.506 -8.721 -0.726 1.00 96.19 112 GLY A O 1
ATOM 882 N N . ALA A 1 113 ? 16.518 -7.297 -2.132 1.00 95.69 113 ALA A N 1
ATOM 883 C CA . ALA A 1 113 ? 15.605 -6.188 -1.856 1.00 95.69 113 ALA A CA 1
ATOM 884 C C . ALA A 1 113 ? 14.181 -6.474 -2.369 1.00 95.69 113 ALA A C 1
ATOM 886 O O . ALA A 1 113 ? 13.197 -6.207 -1.672 1.00 95.69 113 ALA A O 1
ATOM 887 N N . ARG A 1 114 ? 14.058 -7.063 -3.567 1.00 96.69 114 ARG A N 1
ATOM 888 C CA . ARG A 1 114 ? 12.764 -7.483 -4.126 1.00 96.69 114 ARG A CA 1
ATOM 889 C C . ARG A 1 114 ? 12.134 -8.615 -3.309 1.00 96.69 114 ARG A C 1
ATOM 891 O O . ARG A 1 114 ? 10.938 -8.556 -3.037 1.00 96.69 114 ARG A O 1
ATOM 898 N N . LEU A 1 115 ? 12.924 -9.590 -2.857 1.00 96.19 115 LEU A N 1
ATOM 899 C CA . LEU A 1 115 ? 12.459 -10.690 -2.010 1.00 96.19 115 LEU A CA 1
ATOM 900 C C . LEU A 1 115 ? 11.959 -10.181 -0.653 1.00 96.19 115 LEU A C 1
ATOM 902 O O . LEU A 1 115 ? 10.873 -10.554 -0.209 1.00 96.19 115 LEU A O 1
ATOM 906 N N . LEU A 1 116 ? 12.706 -9.273 -0.016 1.00 96.50 116 L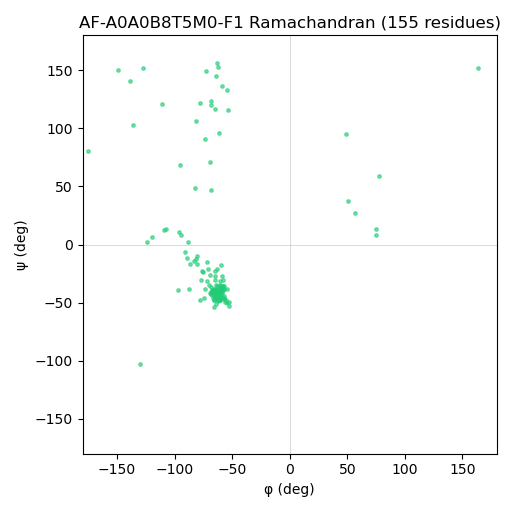EU A N 1
ATOM 907 C CA . LEU A 1 116 ? 12.309 -8.667 1.256 1.00 96.50 116 LEU A CA 1
ATOM 908 C C . LEU A 1 116 ? 10.957 -7.948 1.146 1.00 96.50 116 LEU A C 1
ATOM 910 O O . LEU A 1 116 ? 10.121 -8.064 2.044 1.00 96.50 116 LEU A O 1
ATOM 914 N N . ARG A 1 117 ? 10.698 -7.265 0.023 1.00 95.19 117 ARG A N 1
ATOM 915 C CA . ARG A 1 117 ? 9.398 -6.630 -0.250 1.00 95.19 117 ARG A CA 1
ATOM 916 C C . ARG A 1 117 ? 8.244 -7.636 -0.235 1.00 95.19 117 ARG A C 1
ATOM 918 O O . ARG A 1 117 ? 7.164 -7.291 0.241 1.00 95.19 117 ARG A O 1
ATOM 925 N N . LEU A 1 118 ? 8.454 -8.870 -0.701 1.00 96.50 118 LEU A N 1
ATOM 926 C CA . LEU A 1 118 ? 7.419 -9.908 -0.659 1.00 96.50 118 LEU A CA 1
ATOM 927 C C . LEU A 1 118 ? 7.072 -10.306 0.780 1.00 96.50 118 LEU A C 1
ATOM 929 O O . LEU A 1 118 ? 5.893 -10.384 1.119 1.00 96.50 118 LEU A O 1
ATOM 933 N N . PHE A 1 119 ? 8.076 -10.474 1.645 1.00 96.50 119 PHE A N 1
ATOM 934 C CA . PHE A 1 119 ? 7.870 -10.771 3.070 1.00 96.50 119 PHE A CA 1
ATOM 935 C C . PHE A 1 119 ? 7.276 -9.596 3.852 1.00 96.50 119 PHE A C 1
ATOM 937 O O . PHE A 1 119 ? 6.585 -9.801 4.851 1.00 96.50 119 PHE A O 1
ATOM 944 N N . PHE A 1 120 ? 7.498 -8.365 3.392 1.00 95.69 120 PHE A N 1
ATOM 945 C CA . PHE A 1 120 ? 6.923 -7.177 4.010 1.00 95.69 120 PHE A CA 1
ATOM 946 C C . PHE A 1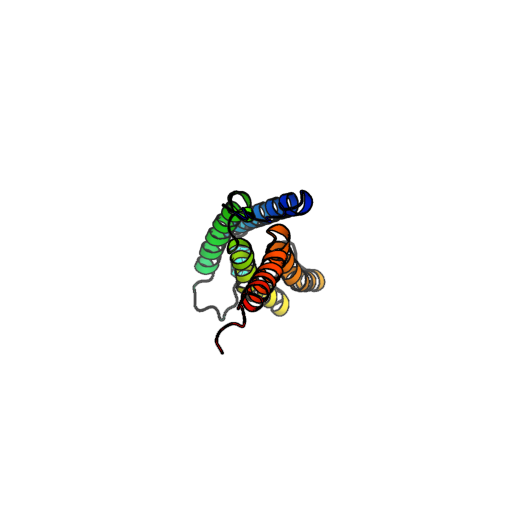 120 ? 5.429 -6.997 3.688 1.00 95.69 120 PHE A C 1
ATOM 948 O O . PHE A 1 120 ? 4.705 -6.387 4.474 1.00 95.69 120 PHE A O 1
ATOM 955 N N . GLN A 1 121 ? 4.920 -7.570 2.588 1.00 96.75 121 GLN A N 1
ATOM 956 C CA . GLN A 1 121 ? 3.505 -7.432 2.221 1.00 96.75 121 GLN A CA 1
ATOM 957 C C . GLN A 1 121 ? 2.545 -8.032 3.276 1.00 96.75 121 GLN A C 1
ATOM 959 O O . GLN A 1 121 ? 1.624 -7.327 3.700 1.00 96.75 121 GLN A O 1
ATOM 964 N N . PRO A 1 122 ? 2.746 -9.267 3.788 1.00 97.12 122 PRO A N 1
ATOM 965 C CA . PRO A 1 122 ? 1.970 -9.777 4.921 1.00 97.12 122 PRO A CA 1
ATOM 966 C C . PRO A 1 122 ? 2.065 -8.897 6.173 1.00 97.12 122 PRO A C 1
ATOM 968 O O . PRO A 1 122 ? 1.075 -8.737 6.888 1.00 97.12 122 PRO A O 1
ATOM 971 N N . VAL A 1 123 ? 3.228 -8.289 6.430 1.00 97.62 123 VAL A N 1
ATOM 972 C CA . VAL A 1 123 ? 3.418 -7.375 7.567 1.00 97.62 123 VAL A CA 1
ATOM 973 C C . VAL A 1 123 ? 2.550 -6.127 7.406 1.00 97.62 123 VAL A C 1
ATOM 975 O O . VAL A 1 123 ? 1.883 -5.736 8.361 1.00 97.62 123 VAL A O 1
ATOM 978 N N . LEU A 1 124 ? 2.474 -5.546 6.204 1.00 97.00 124 LEU A N 1
ATOM 979 C CA . LEU A 1 124 ? 1.593 -4.409 5.907 1.00 97.00 124 LEU A CA 1
ATOM 980 C C . LEU A 1 124 ? 0.109 -4.751 6.090 1.00 97.00 124 LEU A C 1
ATOM 982 O O . LEU A 1 124 ? -0.646 -3.954 6.651 1.00 97.00 124 LEU A O 1
ATOM 986 N N . ILE A 1 125 ? -0.309 -5.950 5.680 1.00 97.75 125 ILE A N 1
ATOM 987 C CA . ILE A 1 125 ? -1.679 -6.438 5.895 1.00 97.75 125 ILE A CA 1
ATOM 988 C C . ILE A 1 125 ? -1.980 -6.540 7.396 1.00 97.75 125 ILE A C 1
ATOM 990 O O . ILE A 1 125 ? -2.996 -6.027 7.871 1.00 97.75 125 ILE A O 1
ATOM 994 N N . LEU A 1 126 ? -1.088 -7.163 8.167 1.00 97.44 126 LEU A N 1
ATOM 995 C CA . LEU A 1 126 ? -1.247 -7.281 9.617 1.00 97.44 126 LEU A CA 1
ATOM 996 C C . LEU A 1 126 ? -1.233 -5.912 10.305 1.00 97.44 126 LEU A C 1
ATOM 998 O O . LEU A 1 126 ? -2.039 -5.680 11.207 1.00 97.44 126 LEU A O 1
ATOM 1002 N N . TRP A 1 127 ? -0.380 -4.990 9.856 1.00 97.69 127 TRP A N 1
ATOM 1003 C CA . TRP A 1 127 ? -0.337 -3.612 10.339 1.00 97.69 127 TRP A CA 1
ATOM 1004 C C . TRP A 1 127 ? -1.676 -2.909 10.084 1.00 97.69 127 TRP A C 1
ATOM 1006 O O . TRP A 1 127 ? -2.251 -2.345 11.021 1.00 97.69 127 TRP A O 1
ATOM 1016 N N . ALA A 1 128 ? -2.238 -2.999 8.876 1.00 97.00 128 ALA A N 1
ATOM 1017 C CA . ALA A 1 128 ? -3.554 -2.438 8.568 1.00 97.00 128 ALA A CA 1
ATOM 1018 C C . ALA A 1 128 ? -4.620 -2.931 9.560 1.00 97.00 128 ALA A C 1
ATOM 1020 O O . ALA A 1 128 ? -5.278 -2.131 10.230 1.00 97.00 128 ALA A O 1
ATOM 1021 N N . LEU A 1 129 ? -4.730 -4.250 9.734 1.00 96.31 129 LEU A N 1
ATOM 1022 C CA . LEU A 1 129 ? -5.702 -4.850 10.647 1.00 96.31 129 LEU A CA 1
ATOM 1023 C C . LEU A 1 129 ? -5.455 -4.456 12.112 1.00 96.31 129 LEU A C 1
ATOM 1025 O O . LEU A 1 129 ? -6.397 -4.176 12.855 1.00 96.31 129 LEU A O 1
ATOM 10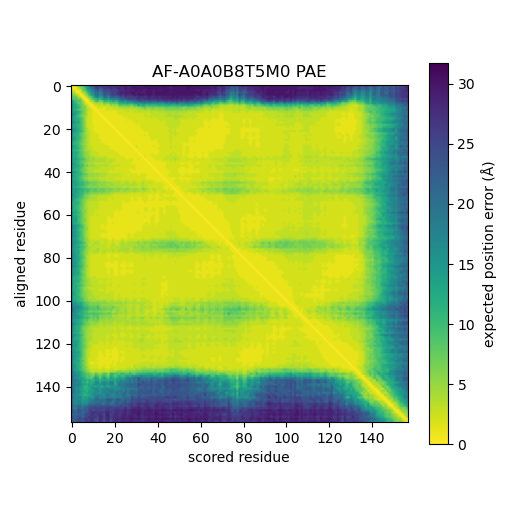29 N N . TRP A 1 130 ? -4.201 -4.427 12.554 1.00 95.75 130 TRP A N 1
ATOM 1030 C CA . TRP A 1 130 ? -3.852 -4.152 13.945 1.00 95.75 130 TRP A CA 1
ATOM 1031 C C . TRP A 1 130 ? -4.007 -2.674 14.325 1.00 95.75 130 TRP A C 1
ATOM 1033 O O . TRP A 1 130 ? -4.598 -2.376 15.365 1.00 95.75 130 TRP A O 1
ATOM 1043 N N . SER A 1 131 ? -3.523 -1.747 13.494 1.00 95.44 131 SER A N 1
ATOM 1044 C CA . SER A 1 131 ? -3.520 -0.299 13.781 1.00 95.44 131 SER A CA 1
ATOM 1045 C C . SER A 1 131 ? -4.921 0.314 13.872 1.00 95.44 131 SER A C 1
ATOM 1047 O O . SER A 1 131 ? -5.117 1.332 14.532 1.00 95.44 131 SER A O 1
ATOM 1049 N N . MET A 1 132 ? -5.915 -0.333 13.262 1.00 94.38 132 MET A N 1
ATOM 1050 C CA . MET A 1 132 ? -7.326 0.066 13.303 1.00 94.38 132 MET A CA 1
ATOM 1051 C C . MET A 1 132 ? -8.188 -0.885 14.152 1.00 94.38 132 MET A C 1
ATOM 1053 O O . MET A 1 132 ? -9.412 -0.818 14.123 1.00 94.38 132 MET A O 1
ATOM 1057 N N . GLY A 1 133 ? -7.567 -1.771 14.943 1.00 88.44 133 GLY A N 1
ATOM 1058 C CA . GLY A 1 133 ? -8.263 -2.592 15.939 1.00 88.44 133 GLY A CA 1
ATOM 1059 C C . GLY A 1 133 ? -9.082 -3.765 15.382 1.00 88.44 133 GLY A C 1
ATOM 1060 O O . GLY A 1 133 ? -9.846 -4.376 16.134 1.00 88.44 133 GLY A O 1
ATOM 1061 N N . ALA A 1 134 ? -8.898 -4.135 14.110 1.00 87.06 134 ALA A N 1
ATOM 1062 C CA . ALA A 1 134 ? -9.674 -5.177 13.433 1.00 87.06 134 ALA A CA 1
ATOM 1063 C C . ALA A 1 134 ? -9.551 -6.559 14.087 1.00 87.06 134 ALA A C 1
ATOM 1065 O O . ALA A 1 134 ? -10.534 -7.294 14.208 1.00 87.06 134 ALA A O 1
ATOM 1066 N N . ILE A 1 135 ? -8.360 -6.877 14.599 1.00 80.94 135 ILE A N 1
ATOM 1067 C CA . ILE A 1 135 ? -8.067 -8.134 15.305 1.00 80.94 135 ILE A CA 1
ATOM 1068 C C . ILE A 1 135 ? -8.947 -8.280 16.563 1.00 80.94 135 ILE A C 1
ATOM 1070 O O . ILE A 1 135 ? -9.355 -9.382 16.932 1.00 80.94 135 ILE A O 1
ATOM 1074 N N . GLY A 1 136 ? -9.305 -7.162 17.201 1.00 70.44 136 GLY A N 1
ATOM 1075 C CA . GLY A 1 136 ? -10.154 -7.134 18.390 1.00 70.44 136 GLY A CA 1
ATOM 1076 C C . GLY A 1 136 ? -11.656 -7.252 18.112 1.00 70.44 136 GLY A C 1
ATOM 1077 O O . GLY A 1 136 ? -12.403 -7.567 19.041 1.00 70.44 136 GLY A O 1
ATOM 1078 N N . TYR A 1 137 ? -12.123 -7.028 16.875 1.00 66.94 137 TYR A N 1
ATOM 1079 C CA . TYR A 1 137 ? -13.553 -7.113 16.548 1.00 66.94 137 TYR A CA 1
ATOM 1080 C C . TYR A 1 137 ? -14.069 -8.558 16.609 1.00 66.94 137 TYR A C 1
ATOM 1082 O O . TYR A 1 137 ? -15.112 -8.808 17.214 1.00 66.94 137 TYR A O 1
ATOM 1090 N N . ARG A 1 138 ? -13.297 -9.527 16.094 1.00 59.53 138 ARG A N 1
ATOM 1091 C CA . ARG A 1 138 ? -13.711 -10.942 15.985 1.00 59.53 138 ARG A CA 1
ATOM 1092 C C . ARG A 1 138 ? -13.923 -11.635 17.336 1.00 59.53 138 ARG A C 1
ATOM 1094 O O . ARG A 1 138 ? -14.755 -12.531 17.449 1.00 59.53 138 ARG A O 1
ATOM 1101 N N . LYS A 1 139 ? -13.192 -11.224 18.381 1.00 57.34 139 LYS A N 1
ATOM 1102 C CA . LYS A 1 139 ? -13.343 -11.784 19.739 1.00 57.34 139 LYS A CA 1
ATOM 1103 C C . LYS A 1 139 ? -14.666 -11.358 20.397 1.00 57.34 139 LYS A C 1
ATOM 1105 O O . LYS A 1 139 ? -15.138 -12.032 21.301 1.00 57.34 139 LYS A O 1
ATOM 1110 N N . ARG A 1 140 ? -15.280 -10.263 19.936 1.00 56.16 140 ARG A N 1
ATOM 1111 C CA . ARG A 1 140 ? -16.510 -9.709 20.525 1.00 56.16 140 ARG A CA 1
ATOM 1112 C C . ARG A 1 140 ? -17.779 -10.311 19.942 1.00 56.16 140 ARG A C 1
ATOM 1114 O O . ARG A 1 140 ? -18.699 -10.566 20.704 1.00 56.16 140 ARG A O 1
ATOM 1121 N N . GLU A 1 141 ? -17.813 -10.580 18.639 1.00 59.53 141 GLU A N 1
ATOM 1122 C CA . GLU A 1 141 ? -18.959 -11.255 18.007 1.00 59.53 141 GLU A CA 1
ATOM 1123 C C . GLU A 1 141 ? -19.145 -12.672 18.556 1.00 59.53 141 GLU A C 1
ATOM 1125 O O . GLU A 1 141 ? -20.259 -13.057 18.896 1.00 59.53 141 GLU A O 1
ATOM 1130 N N . LYS A 1 142 ? -18.045 -13.412 18.760 1.00 59.06 142 LYS A N 1
ATOM 1131 C CA . LYS A 1 142 ? -18.098 -14.744 19.383 1.00 59.06 142 LYS A CA 1
ATOM 1132 C C . LYS A 1 142 ? -18.624 -14.708 20.822 1.00 59.06 142 LYS A C 1
ATOM 1134 O O . LYS A 1 142 ? -19.473 -15.518 21.173 1.00 59.06 142 LYS A O 1
ATOM 1139 N N . ASN A 1 143 ? -18.168 -13.751 21.633 1.00 55.94 143 ASN A N 1
ATOM 1140 C CA . ASN A 1 143 ? -18.619 -13.622 23.022 1.00 55.94 143 ASN A CA 1
ATOM 1141 C C . ASN A 1 143 ? -20.076 -13.135 23.127 1.00 55.94 143 ASN A C 1
ATOM 1143 O O . ASN A 1 143 ? -20.789 -13.561 24.027 1.00 55.94 143 ASN A O 1
ATOM 1147 N N . ALA A 1 144 ? -20.527 -12.268 22.213 1.00 59.06 144 ALA A N 1
ATOM 1148 C CA . ALA A 1 144 ? -21.924 -11.837 22.149 1.00 59.06 144 ALA A CA 1
ATOM 1149 C C . ALA A 1 144 ? -22.861 -12.981 21.721 1.00 59.06 144 ALA A C 1
ATOM 1151 O O . ALA A 1 144 ? -23.959 -13.098 22.256 1.00 59.06 144 ALA A O 1
ATOM 1152 N N . GLY A 1 145 ? -22.411 -13.855 20.813 1.00 59.59 145 GLY A N 1
ATOM 1153 C CA . GLY A 1 145 ? -23.143 -15.066 20.435 1.00 59.59 145 GLY A CA 1
ATOM 1154 C C . GLY A 1 145 ? -23.288 -16.068 21.587 1.00 59.59 145 GLY A C 1
ATOM 1155 O O . GLY A 1 145 ? -24.372 -16.601 21.782 1.00 59.59 145 GLY A O 1
ATOM 1156 N N . MET A 1 146 ? -22.230 -16.273 22.383 1.00 58.06 146 MET A N 1
ATOM 1157 C CA . MET A 1 146 ? -22.258 -17.147 23.571 1.00 58.06 146 MET A CA 1
ATOM 1158 C C . MET A 1 146 ? -23.134 -16.583 24.703 1.00 58.06 146 MET A C 1
ATOM 1160 O O . MET A 1 146 ? -23.917 -17.310 25.294 1.00 58.06 146 MET A O 1
ATOM 1164 N N . ALA A 1 147 ? -23.087 -15.274 24.967 1.00 60.12 147 ALA A N 1
ATOM 1165 C CA . ALA A 1 147 ? -23.961 -14.667 25.977 1.00 60.12 147 ALA A CA 1
ATOM 1166 C C . ALA A 1 147 ? -25.459 -14.741 25.604 1.00 60.12 147 ALA A C 1
ATOM 1168 O O . ALA A 1 147 ? -26.316 -14.759 26.484 1.00 60.12 147 ALA A O 1
ATOM 1169 N N . GLY A 1 148 ? -25.784 -14.794 24.307 1.00 57.59 148 GLY A N 1
ATOM 1170 C CA . GLY A 1 148 ? -27.155 -14.965 23.822 1.00 57.59 148 GLY A CA 1
ATOM 1171 C C . GLY A 1 148 ? -27.719 -16.373 24.043 1.00 57.59 148 GLY A C 1
ATOM 1172 O O . GLY A 1 148 ? -28.916 -16.507 24.288 1.00 57.59 148 GLY A O 1
ATOM 1173 N N . THR A 1 149 ? -26.885 -17.418 24.015 1.00 59.16 149 THR A N 1
ATOM 1174 C CA . THR A 1 149 ? -27.338 -18.811 24.196 1.00 59.16 149 THR A CA 1
ATOM 1175 C C . THR A 1 149 ? -27.649 -19.169 25.646 1.00 59.16 149 THR A C 1
ATOM 1177 O O . THR A 1 149 ? -28.464 -20.054 25.892 1.00 59.16 149 THR A O 1
ATOM 1180 N N . ASP A 1 150 ? -27.074 -18.439 26.600 1.00 59.31 150 ASP A N 1
ATOM 1181 C CA . ASP A 1 150 ? -27.169 -18.748 28.033 1.00 59.31 150 ASP A CA 1
ATOM 1182 C C . ASP A 1 150 ? -28.407 -18.110 28.701 1.00 59.31 150 ASP A C 1
ATOM 1184 O O . ASP A 1 150 ? -28.617 -18.238 29.905 1.00 59.31 150 ASP A O 1
ATOM 1188 N N . SER A 1 151 ? -29.244 -17.416 27.919 1.00 55.34 151 SER A N 1
ATOM 1189 C CA . SER A 1 151 ? -30.385 -16.622 28.399 1.00 55.34 151 SER A CA 1
ATOM 1190 C C . SER A 1 151 ? -31.762 -17.228 28.105 1.00 55.34 151 SER A C 1
ATOM 1192 O O . SER A 1 151 ? -32.769 -16.548 28.289 1.00 55.34 151 SER A O 1
ATOM 1194 N N . PHE A 1 152 ? -31.851 -18.502 27.707 1.00 58.28 152 PHE A N 1
ATOM 1195 C CA . PHE A 1 152 ? -33.140 -19.199 27.631 1.00 58.28 152 PHE A CA 1
ATOM 1196 C C . PHE A 1 152 ? -33.557 -19.704 29.022 1.00 58.28 152 PHE A C 1
ATOM 1198 O O . PHE A 1 152 ? -32.991 -20.693 29.497 1.00 58.28 152 PHE A O 1
ATOM 1205 N N . PRO A 1 153 ? -34.553 -19.094 29.700 1.00 55.28 153 PRO A N 1
ATOM 1206 C CA . PRO A 1 153 ? -35.124 -19.700 30.891 1.00 55.28 153 PRO A CA 1
ATOM 1207 C C . PRO A 1 153 ? -35.814 -21.007 30.493 1.00 55.28 153 PRO A C 1
ATOM 1209 O O . PRO A 1 153 ? -36.795 -21.022 29.750 1.00 55.28 153 PRO A O 1
ATOM 1212 N N . SER A 1 154 ? -35.301 -22.118 31.015 1.00 55.06 154 SER A N 1
ATOM 1213 C CA . SER A 1 154 ? -35.915 -23.441 30.945 1.00 55.06 154 SER A CA 1
ATOM 1214 C C . SER A 1 154 ? -37.176 -23.494 31.810 1.00 55.06 154 SER A C 1
ATOM 1216 O O . SER A 1 154 ? -37.222 -24.125 32.864 1.00 55.06 154 SER A O 1
ATOM 1218 N N . LYS A 1 155 ? -38.240 -22.814 31.393 1.00 57.38 155 LYS A N 1
ATOM 1219 C CA . LYS A 1 155 ? -39.565 -23.018 31.978 1.00 57.38 155 LYS A CA 1
ATOM 1220 C C . LYS A 1 155 ? -40.590 -23.080 30.869 1.00 57.38 155 LYS A C 1
ATOM 1222 O O . LYS A 1 155 ? -40.928 -22.048 30.314 1.00 57.38 155 LYS A O 1
ATOM 1227 N N . LEU A 1 156 ? -41.018 -24.307 30.574 1.00 55.38 156 LEU A N 1
ATOM 1228 C CA . LEU A 1 156 ? -42.363 -24.710 30.151 1.00 55.38 156 LEU A CA 1
ATOM 1229 C C . LEU A 1 156 ? -42.372 -26.250 30.041 1.00 55.38 156 LEU A C 1
ATOM 1231 O O . LEU A 1 156 ? -42.188 -26.821 28.967 1.00 55.38 156 LEU A O 1
ATOM 1235 N N . LYS A 1 157 ? -42.521 -26.916 31.188 1.00 48.88 157 LYS A N 1
ATOM 1236 C CA . LYS A 1 157 ? -43.173 -28.221 31.336 1.00 48.88 157 LYS A CA 1
ATOM 1237 C C . LYS A 1 157 ? -43.991 -28.175 32.614 1.00 48.88 157 LYS A C 1
ATOM 1239 O O . LYS A 1 157 ? -43.478 -27.574 33.586 1.00 48.88 157 LYS A O 1
#

Nearest PDB structures (foldseek):
  2rld-assembly1_A  TM=5.968E-01  e=3.944E+00  Bacteroides thetaiotaomicron VPI-5482
  7s1x-assembly1_A  TM=3.023E-01  e=7.859E+00  Homo sapiens

Foldseek 3Di:
DDDDDPDPAFDPVLLVLLLVLLVVLLVQLVCLVPVCVVVQLLLDDPPPPDRSSVVSNVLSVVSNVLSVCSNPPLQPDLCSLVSVLVSLVVCLSSLVSCLVVQRDGPNQNDNVSSVVVNVCSVVSSVSSCVSNVNVVVVVVVVVVVVVVVVPDPPDDD

pLDDT: mean 87.83, std 16.61, range [37.47, 98.75]

Sequence (157 aa):
MDNLSNHRPLSSAQQVARVILGLFMLFAGIGHLTFARTTFQAQVPDWVPMDKDMVVVLSGIVEISLGLLIIIWGHRYKAIPWLLALFFIAVFPGNIAQYVNERDGFGLNTEGARLLRLFFQPVLILWALWSMGAIGYRKREKNAGMAGTDSFPSKLK

Solvent-accessible surface area (backbone atoms only — not comparable to full-atom values): 8668 Å² total; per-residue (Å²): 142,85,78,89,67,93,69,76,73,78,49,72,68,25,48,51,51,30,39,52,52,14,51,51,29,32,53,50,12,49,29,30,71,56,90,36,31,71,56,49,32,71,25,51,49,89,83,52,97,60,62,44,63,59,52,33,44,53,49,13,54,50,28,33,54,48,11,51,44,36,54,78,41,25,86,76,42,82,59,50,30,55,54,53,30,50,48,57,58,70,52,40,60,27,55,49,42,24,46,78,66,67,48,64,48,98,88,31,78,42,71,68,52,34,51,49,51,60,65,44,49,63,50,52,35,52,46,37,25,52,28,46,47,49,73,61,51,64,63,48,58,56,52,53,55,52,61,58,68,75,66,69,78,92,76,89,130

Radius of gyration: 20.51 Å; Cα contacts (8 Å, |Δi|>4): 152; chains: 1; bounding box: 62×40×52 Å

Organism: NCBI:txid1229276

Mean predicted aligned error: 7.7 Å

Secondary structure (DSSP, 8-state):
--------PPPHHHHHHHHHHHHHHHHHHHHHHTTTHHHHHHHS-TTSSS-HHHHHHHHHHHHHHHHHHHHHHTTT-TTHHHHHHHHHHHHHHHHHHHHHTT---TT--SHHHHHHHHHHHHHHHHHHHHHTTHHHHHHHHHHHHHHHHTT------